Protein AF-A0A840WDI2-F1 (afdb_monomer)

Solvent-accessible surface area (backbone atoms only — not comparable to full-atom values): 4496 Å² total; per-residue (Å²): 121,63,47,58,51,46,35,46,76,70,72,46,43,68,51,73,60,90,76,30,42,35,39,62,34,91,74,31,80,56,74,43,61,34,37,64,63,99,61,32,36,36,29,63,42,94,87,63,49,81,42,77,34,54,61,89,41,33,62,58,44,48,53,52,49,47,40,62,36,48,56,80,60,71,80,84,122

Secondary structure (DSSP, 8-state):
--HHHHHHHTT--EEEETTEEEE--TTSSS-EEEEE-SSEEEEE-TTS-EEEEETT-HHHHHHHHHHHHS-S-----

Foldseek 3Di:
DVLVVLCVVVVFDWDDDVQWIWTDGPLFQDIWTWGDDPFWTWTAFPVRHIDTDGPVCSNVVNVVRSCRGSPPDPPPD

Structure (mmCIF, N/CA/C/O backbone):
data_AF-A0A840WDI2-F1
#
_entry.id   AF-A0A840WDI2-F1
#
loop_
_atom_site.group_PDB
_atom_site.id
_atom_site.type_symbol
_atom_site.label_atom_id
_atom_site.label_alt_id
_atom_site.label_comp_id
_atom_site.label_asym_id
_atom_site.label_entity_id
_atom_site.label_seq_id
_atom_site.pdbx_PDB_ins_code
_atom_site.Cartn_x
_atom_site.Cartn_y
_atom_site.Cartn_z
_atom_site.occupancy
_atom_site.B_iso_or_equiv
_atom_site.auth_seq_id
_atom_site.auth_comp_id
_atom_site.auth_asym_id
_atom_site.auth_atom_id
_atom_site.pdbx_PDB_model_num
ATOM 1 N N . MET A 1 1 ? -1.006 4.963 -11.007 1.00 71.50 1 MET A N 1
ATOM 2 C CA . MET A 1 1 ? -1.411 4.491 -12.349 1.00 71.50 1 MET A CA 1
ATOM 3 C C . MET A 1 1 ? -1.205 2.994 -12.607 1.00 71.50 1 MET A C 1
ATOM 5 O O . MET A 1 1 ? -2.028 2.456 -13.319 1.00 71.50 1 MET A O 1
ATOM 9 N N . ALA A 1 2 ? -0.251 2.275 -12.003 1.00 88.50 2 ALA A N 1
ATOM 10 C CA . ALA A 1 2 ? -0.342 0.799 -11.903 1.00 88.50 2 ALA A CA 1
ATOM 11 C C . ALA A 1 2 ? -0.820 0.367 -10.504 1.00 88.50 2 ALA A C 1
ATOM 13 O O . ALA A 1 2 ? -1.760 -0.406 -10.366 1.00 88.50 2 ALA A O 1
ATOM 14 N N . LEU A 1 3 ? -0.247 0.986 -9.467 1.00 93.38 3 LEU A N 1
ATOM 15 C CA . LEU A 1 3 ? -0.599 0.742 -8.067 1.00 93.38 3 LEU A CA 1
ATOM 16 C C . LEU A 1 3 ? -2.083 0.996 -7.747 1.00 93.38 3 LEU A C 1
ATOM 18 O O . LEU A 1 3 ? -2.747 0.155 -7.162 1.00 93.38 3 LEU A O 1
ATOM 22 N N . GLU A 1 4 ? -2.626 2.134 -8.185 1.00 94.69 4 GLU A N 1
ATOM 23 C CA . GLU A 1 4 ? -4.050 2.460 -8.003 1.00 94.69 4 GLU A CA 1
ATOM 24 C C . GLU A 1 4 ? -4.977 1.411 -8.634 1.00 94.69 4 GLU A C 1
ATOM 26 O O . GLU A 1 4 ? -5.986 1.043 -8.043 1.00 94.69 4 GLU A O 1
ATOM 31 N N . GLN A 1 5 ? -4.619 0.889 -9.812 1.00 94.50 5 GLN A N 1
ATOM 32 C CA . GLN A 1 5 ? -5.402 -0.167 -10.453 1.00 94.50 5 GLN A CA 1
ATOM 33 C C . GLN A 1 5 ? -5.294 -1.488 -9.687 1.00 94.50 5 GLN A C 1
ATOM 35 O O . GLN A 1 5 ? -6.285 -2.200 -9.571 1.00 94.50 5 GLN A O 1
ATOM 40 N N . ALA A 1 6 ? -4.129 -1.791 -9.107 1.00 95.62 6 ALA A N 1
ATOM 41 C CA . ALA A 1 6 ? -3.957 -2.963 -8.253 1.00 95.62 6 ALA A CA 1
ATOM 42 C C . ALA A 1 6 ? -4.826 -2.883 -6.981 1.00 95.62 6 ALA A C 1
ATOM 44 O O . ALA A 1 6 ? -5.458 -3.872 -6.614 1.00 95.62 6 ALA A O 1
ATOM 45 N N . PHE A 1 7 ? -4.944 -1.703 -6.359 1.00 95.94 7 PHE A N 1
ATOM 46 C CA . PHE A 1 7 ? -5.885 -1.484 -5.254 1.00 95.94 7 PHE A CA 1
ATOM 47 C C . PHE A 1 7 ? -7.347 -1.629 -5.693 1.00 95.94 7 PHE A C 1
ATOM 49 O O . PHE A 1 7 ? -8.112 -2.352 -5.056 1.00 95.94 7 PHE A O 1
ATOM 56 N N . LYS A 1 8 ? -7.727 -1.015 -6.821 1.00 94.56 8 LYS A N 1
ATOM 57 C CA . LYS A 1 8 ? -9.086 -1.121 -7.379 1.00 94.56 8 LYS A CA 1
ATOM 58 C C . LYS A 1 8 ? -9.463 -2.555 -7.753 1.00 94.56 8 LYS A C 1
ATOM 60 O O . LYS A 1 8 ? -10.602 -2.955 -7.537 1.00 94.56 8 LYS A O 1
ATOM 65 N N . ALA A 1 9 ? -8.518 -3.355 -8.248 1.00 95.06 9 ALA A N 1
ATOM 66 C CA . ALA A 1 9 ? -8.727 -4.777 -8.524 1.00 95.06 9 ALA A CA 1
ATOM 67 C C . ALA A 1 9 ? -9.021 -5.593 -7.250 1.00 95.06 9 ALA A C 1
ATOM 69 O O . ALA A 1 9 ? -9.697 -6.616 -7.319 1.00 95.06 9 ALA A O 1
ATOM 70 N N . ARG A 1 10 ? -8.561 -5.121 -6.084 1.00 92.31 10 ARG A N 1
ATOM 71 C CA . ARG A 1 10 ? -8.912 -5.646 -4.753 1.00 92.31 10 ARG A CA 1
ATOM 72 C C . ARG A 1 10 ? -10.118 -4.938 -4.126 1.00 92.31 10 ARG A C 1
ATOM 74 O O . ARG A 1 10 ? -10.384 -5.148 -2.951 1.00 92.31 10 ARG A O 1
ATOM 81 N N . GLN A 1 11 ? -10.838 -4.127 -4.905 1.00 94.62 11 GLN A N 1
ATOM 82 C CA . GLN A 1 11 ? -12.015 -3.360 -4.486 1.00 94.62 11 GLN A CA 1
ATOM 83 C C . GLN A 1 11 ? -11.748 -2.376 -3.334 1.00 94.62 11 GLN A C 1
ATOM 85 O O . GLN A 1 11 ? -12.678 -2.010 -2.625 1.00 94.62 11 GLN A O 1
ATOM 90 N N . LEU A 1 12 ? -10.500 -1.921 -3.173 1.00 94.81 12 LEU A N 1
ATOM 91 C CA . LEU A 1 12 ? -10.136 -0.966 -2.127 1.00 94.81 12 LEU A CA 1
ATOM 92 C C . LEU A 1 12 ? -10.353 0.481 -2.574 1.00 94.81 12 LEU A C 1
ATOM 94 O O . LEU A 1 12 ? -10.011 0.868 -3.698 1.00 94.81 12 LEU A O 1
ATOM 98 N N . LEU A 1 13 ? -10.887 1.290 -1.663 1.00 95.69 13 LEU A N 1
ATOM 99 C CA . LEU A 1 13 ? -11.132 2.712 -1.855 1.00 95.69 13 LEU A CA 1
ATOM 100 C C . LEU A 1 13 ? -9.822 3.505 -1.856 1.00 95.69 13 LEU A C 1
ATOM 102 O O . LEU A 1 13 ? -9.057 3.530 -0.888 1.00 95.69 13 LEU A O 1
ATOM 106 N N . THR A 1 14 ? -9.585 4.210 -2.961 1.00 96.25 14 THR A N 1
ATOM 107 C CA . THR A 1 14 ? -8.396 5.042 -3.153 1.00 96.25 14 THR A CA 1
ATOM 108 C C . THR A 1 14 ? -8.740 6.370 -3.797 1.00 96.25 14 THR A C 1
ATOM 110 O O . THR A 1 14 ? -9.632 6.435 -4.644 1.00 96.25 14 THR A O 1
ATOM 113 N N . TYR A 1 15 ? -7.957 7.397 -3.496 1.00 95.38 15 TYR A N 1
ATOM 114 C CA . TYR A 1 15 ? -7.990 8.679 -4.192 1.00 95.38 15 TYR A CA 1
ATOM 115 C C . TYR A 1 15 ? -6.582 9.290 -4.257 1.00 95.38 15 TYR A C 1
ATOM 117 O O . TYR A 1 15 ? -5.634 8.745 -3.694 1.00 95.38 15 TYR A O 1
ATOM 125 N N . ARG A 1 16 ? -6.402 10.391 -4.994 1.00 93.88 16 ARG A N 1
ATOM 126 C CA . ARG A 1 16 ? -5.090 11.038 -5.158 1.00 93.88 16 ARG A CA 1
ATOM 127 C C . ARG A 1 16 ? -5.050 12.414 -4.509 1.00 93.88 16 ARG A C 1
ATOM 129 O O . ARG A 1 16 ? -5.953 13.218 -4.716 1.00 93.88 16 ARG A O 1
ATOM 136 N N . GLU A 1 17 ? -3.943 12.697 -3.832 1.00 94.19 17 GLU A N 1
ATOM 137 C CA . GLU A 1 17 ? -3.563 14.017 -3.322 1.00 94.19 17 GLU A CA 1
ATOM 138 C C . GLU A 1 17 ? -2.207 14.386 -3.954 1.00 94.19 17 GLU A C 1
ATOM 140 O O . GLU A 1 17 ? -1.140 13.984 -3.488 1.00 94.19 17 GLU A O 1
ATOM 145 N N . GLY A 1 18 ? -2.240 15.077 -5.100 1.00 90.06 18 GLY A N 1
ATOM 146 C CA . GLY A 1 18 ? -1.039 15.399 -5.880 1.00 90.06 18 GLY A CA 1
ATOM 147 C C . GLY A 1 18 ? -0.271 14.149 -6.338 1.00 90.06 18 GLY A C 1
ATOM 148 O O . GLY A 1 18 ? -0.767 13.339 -7.135 1.00 90.06 18 GLY A O 1
ATOM 149 N N . ASN A 1 19 ? 0.953 13.986 -5.828 1.00 89.38 19 ASN A N 1
ATOM 150 C CA . ASN A 1 19 ? 1.816 12.841 -6.139 1.00 89.38 19 ASN A CA 1
ATOM 151 C C . ASN A 1 19 ? 1.579 11.624 -5.231 1.00 89.38 19 ASN A C 1
ATOM 153 O O . ASN A 1 19 ? 2.109 10.548 -5.517 1.00 89.38 19 ASN A O 1
ATOM 157 N N . THR A 1 20 ? 0.740 11.762 -4.207 1.00 95.06 20 THR A N 1
ATOM 158 C CA . THR A 1 20 ? 0.422 10.704 -3.248 1.00 95.06 20 THR A CA 1
ATOM 159 C C . THR A 1 20 ? -0.853 9.974 -3.660 1.00 95.06 20 THR A C 1
ATOM 161 O O . THR A 1 20 ? -1.865 10.588 -4.006 1.00 95.06 20 THR A O 1
ATOM 164 N N . LEU A 1 21 ? -0.807 8.643 -3.638 1.00 96.50 21 LEU A N 1
ATOM 165 C CA . LE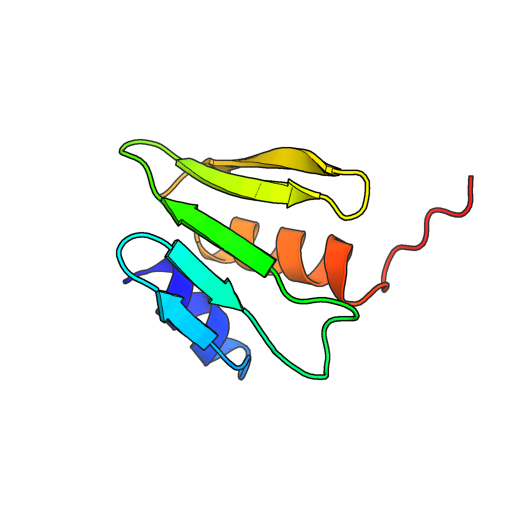U A 1 21 ? -1.992 7.797 -3.674 1.00 96.50 21 LEU A CA 1
ATOM 166 C C . LEU A 1 21 ? -2.421 7.527 -2.233 1.00 96.50 21 LEU A C 1
ATOM 168 O O . LEU A 1 21 ? -1.663 6.935 -1.471 1.00 96.50 21 LEU A O 1
ATOM 172 N N . VAL A 1 22 ? -3.631 7.943 -1.883 1.00 97.06 22 VAL A N 1
ATOM 173 C CA . VAL A 1 22 ? -4.215 7.695 -0.569 1.00 97.06 22 VAL A CA 1
ATOM 174 C C . VAL A 1 22 ? -5.120 6.474 -0.654 1.00 97.06 22 VAL A C 1
ATOM 176 O O . VAL A 1 22 ? -6.027 6.422 -1.488 1.00 97.06 22 VAL A O 1
ATOM 179 N N . VAL A 1 23 ? -4.878 5.498 0.216 1.00 96.56 23 VAL A N 1
ATOM 180 C CA . VAL A 1 23 ? -5.721 4.315 0.408 1.00 96.56 23 VAL A CA 1
ATOM 181 C C . VAL A 1 23 ? -6.482 4.516 1.709 1.00 96.56 23 VAL A C 1
ATOM 183 O O . VAL A 1 23 ? -5.889 4.549 2.787 1.00 96.56 23 VAL A O 1
ATOM 186 N N . ASN A 1 24 ? -7.791 4.710 1.604 1.00 95.31 24 ASN A N 1
ATOM 187 C CA . ASN A 1 24 ? -8.648 5.012 2.743 1.00 95.31 24 ASN A CA 1
ATOM 188 C C . ASN A 1 24 ? -9.907 4.161 2.649 1.00 95.31 24 ASN A C 1
ATOM 190 O O . ASN A 1 24 ? -10.962 4.618 2.208 1.00 95.31 24 ASN A O 1
ATOM 194 N N . ASP A 1 25 ? -9.744 2.897 3.012 1.00 94.75 25 ASP A N 1
ATOM 195 C CA . ASP A 1 25 ? -10.786 1.888 2.951 1.00 94.75 25 ASP A CA 1
ATOM 196 C C . ASP A 1 25 ? -11.151 1.427 4.371 1.00 94.75 25 ASP A C 1
ATOM 198 O O . ASP A 1 25 ? -10.229 1.197 5.155 1.00 94.75 25 ASP A O 1
ATOM 202 N N . PRO A 1 26 ? -12.444 1.252 4.714 1.00 91.56 26 PRO A N 1
ATOM 203 C CA . PRO A 1 26 ? -12.874 0.736 6.018 1.00 91.56 26 PRO A CA 1
ATOM 204 C C . PRO A 1 26 ? -12.274 -0.622 6.405 1.00 91.56 26 PRO A C 1
ATOM 206 O O . PRO A 1 26 ? -12.229 -0.960 7.585 1.00 91.56 26 PRO A O 1
ATOM 209 N N . TYR A 1 27 ? -11.835 -1.413 5.425 1.00 90.62 27 TYR A N 1
ATOM 210 C CA . TYR A 1 27 ? -11.134 -2.671 5.652 1.00 90.62 27 TYR A CA 1
ATOM 211 C C . TYR A 1 27 ? -9.737 -2.482 6.268 1.00 90.62 27 TYR A C 1
ATOM 213 O O . TYR A 1 27 ? -9.224 -3.374 6.947 1.00 90.62 27 TYR A O 1
ATOM 221 N N . LEU A 1 28 ? -9.107 -1.326 6.051 1.00 91.75 28 LEU A N 1
ATOM 222 C CA . LEU A 1 28 ? -7.833 -0.969 6.664 1.00 91.75 28 LEU A CA 1
ATOM 223 C C . LEU A 1 28 ? -8.090 -0.223 7.977 1.00 91.75 28 LEU A C 1
ATOM 225 O O . LEU A 1 28 ? -8.944 0.655 8.058 1.00 91.75 28 LEU A O 1
ATOM 229 N N . ARG A 1 29 ? -7.313 -0.528 9.021 1.00 90.75 29 ARG A N 1
ATOM 230 C CA . ARG A 1 29 ? -7.465 0.106 10.345 1.00 90.75 29 ARG A CA 1
ATOM 231 C C . ARG A 1 29 ? -7.091 1.590 10.355 1.00 90.75 29 ARG A C 1
ATOM 233 O O . ARG A 1 29 ? -7.456 2.305 11.282 1.00 90.75 29 ARG A O 1
ATOM 240 N N . GLN A 1 30 ? -6.335 2.037 9.357 1.00 91.81 30 GLN A N 1
ATOM 241 C CA . GLN A 1 30 ? -5.901 3.420 9.208 1.00 91.81 30 GLN A CA 1
ATOM 242 C C . GLN A 1 30 ? -5.616 3.738 7.733 1.00 91.81 30 GLN A C 1
ATOM 244 O O . GLN A 1 30 ? -5.304 2.843 6.942 1.00 91.81 30 GLN A O 1
ATOM 249 N N . ARG A 1 31 ? -5.700 5.028 7.389 1.00 94.38 31 ARG A N 1
ATOM 250 C CA . ARG A 1 31 ? -5.331 5.584 6.079 1.00 94.38 31 ARG A CA 1
ATOM 251 C C . ARG A 1 31 ? -3.864 5.271 5.748 1.00 94.38 31 ARG A C 1
ATOM 253 O O . ARG A 1 31 ? -3.008 5.315 6.632 1.00 94.38 31 ARG A O 1
ATOM 260 N N . VAL A 1 32 ? -3.576 5.006 4.472 1.00 96.44 32 VAL A N 1
ATOM 261 C CA . VAL A 1 32 ? -2.213 4.769 3.965 1.00 96.44 32 VAL A CA 1
ATOM 262 C C . VAL A 1 32 ? -1.871 5.757 2.865 1.00 96.44 32 VAL A C 1
ATOM 264 O O . VAL A 1 32 ? -2.571 5.837 1.855 1.00 96.44 32 VAL A O 1
ATOM 267 N N . ASP A 1 33 ? -0.751 6.448 3.037 1.00 97.12 33 ASP A N 1
ATOM 268 C CA . ASP A 1 33 ? -0.240 7.417 2.075 1.00 97.12 33 ASP A CA 1
ATOM 269 C C . A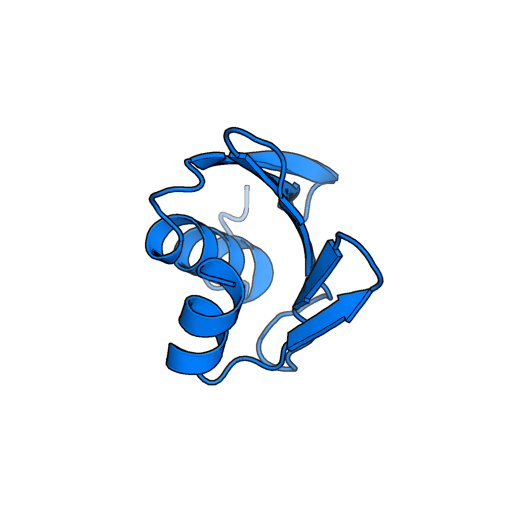SP A 1 33 ? 0.924 6.795 1.317 1.00 97.12 33 ASP A C 1
ATOM 271 O O . ASP A 1 33 ? 2.004 6.587 1.872 1.00 97.12 33 ASP A O 1
ATOM 275 N N . VAL A 1 34 ? 0.697 6.486 0.041 1.00 97.12 34 VAL A N 1
ATOM 276 C CA . VAL A 1 34 ? 1.707 5.871 -0.817 1.00 97.12 34 VAL A CA 1
ATOM 277 C C . VAL A 1 34 ? 2.248 6.901 -1.793 1.00 97.12 34 VAL A C 1
ATOM 279 O O . VAL A 1 34 ? 1.552 7.376 -2.695 1.00 97.12 34 VAL A O 1
ATOM 282 N N . THR A 1 35 ? 3.523 7.227 -1.638 1.00 95.75 35 THR A N 1
ATOM 283 C CA . THR A 1 35 ? 4.266 8.039 -2.601 1.00 95.75 35 THR A CA 1
ATOM 284 C C . THR A 1 35 ? 4.944 7.134 -3.622 1.00 95.75 35 THR A C 1
ATOM 286 O O . THR A 1 35 ? 5.332 6.006 -3.327 1.00 95.75 35 THR A O 1
ATOM 289 N N . CYS A 1 36 ? 5.054 7.610 -4.858 1.00 90.56 36 CYS A N 1
ATOM 290 C CA . CYS A 1 36 ? 5.762 6.908 -5.921 1.00 90.56 36 CYS A CA 1
ATOM 291 C C . CYS A 1 36 ? 6.918 7.790 -6.376 1.00 90.56 36 CYS A C 1
ATOM 293 O O . CYS A 1 36 ? 6.683 8.913 -6.824 1.00 90.56 36 CYS A O 1
ATOM 295 N N . ASN A 1 37 ? 8.142 7.283 -6.274 1.00 87.50 37 ASN A N 1
ATOM 296 C CA . ASN A 1 37 ? 9.307 7.906 -6.893 1.00 87.50 37 ASN A CA 1
ATOM 297 C C . ASN A 1 37 ? 9.708 7.126 -8.158 1.00 87.50 37 ASN A C 1
ATOM 299 O O . ASN A 1 37 ? 8.941 6.303 -8.668 1.00 87.50 37 ASN A O 1
ATOM 303 N N . GLU A 1 38 ? 10.885 7.420 -8.708 1.00 87.81 38 GLU A N 1
ATOM 304 C CA . GLU A 1 38 ? 11.340 6.816 -9.962 1.00 87.81 38 GLU A CA 1
ATOM 305 C C . GLU A 1 38 ? 11.594 5.308 -9.876 1.00 87.81 38 GLU A C 1
ATOM 307 O O . GLU A 1 38 ? 11.513 4.652 -10.912 1.00 87.81 38 GLU A O 1
ATOM 312 N N . ALA A 1 39 ? 11.827 4.753 -8.685 1.00 92.00 39 ALA A N 1
ATOM 313 C CA . ALA A 1 39 ? 12.188 3.347 -8.490 1.00 92.00 39 ALA A CA 1
ATOM 314 C C . ALA A 1 39 ? 11.235 2.582 -7.550 1.00 92.00 39 ALA A C 1
ATOM 316 O O . ALA A 1 39 ? 11.080 1.371 -7.681 1.00 92.00 3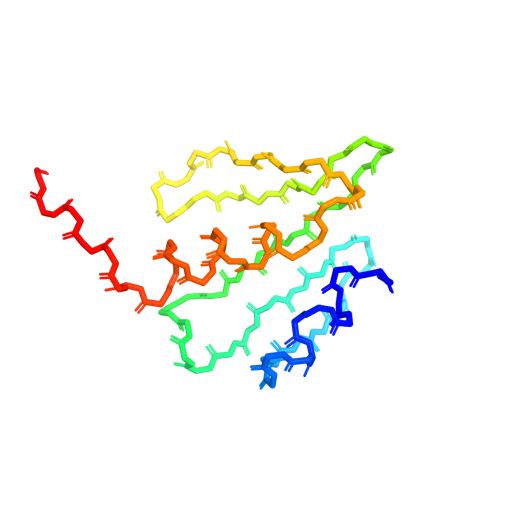9 ALA A O 1
ATOM 317 N N . TRP A 1 40 ? 10.548 3.275 -6.642 1.00 95.56 40 TRP A N 1
ATOM 318 C CA . TRP A 1 40 ? 9.882 2.670 -5.493 1.00 95.56 40 TRP A CA 1
ATOM 319 C C . TRP A 1 40 ? 8.478 3.230 -5.255 1.00 95.56 40 TRP A C 1
ATOM 321 O O . TRP A 1 40 ? 8.207 4.423 -5.441 1.00 95.56 40 TRP A O 1
ATOM 331 N N . PHE A 1 41 ? 7.605 2.358 -4.759 1.00 95.94 41 PHE A N 1
ATOM 332 C CA . PHE A 1 41 ? 6.460 2.726 -3.937 1.00 95.94 41 PHE A CA 1
ATOM 333 C C . PHE A 1 41 ? 6.907 2.828 -2.483 1.00 95.94 41 PHE A C 1
ATOM 335 O O . PHE A 1 41 ? 7.541 1.902 -1.978 1.00 95.94 41 PHE A O 1
ATOM 342 N N . CYS A 1 42 ? 6.558 3.928 -1.820 1.00 96.75 42 CYS A N 1
ATOM 343 C CA . CYS A 1 42 ? 6.983 4.224 -0.457 1.00 96.75 42 CYS A CA 1
ATOM 344 C C . CYS A 1 42 ? 5.784 4.594 0.418 1.00 96.75 42 CYS A C 1
ATOM 346 O O . CYS A 1 42 ? 4.993 5.461 0.040 1.00 96.75 42 CYS A O 1
ATOM 348 N N . TRP A 1 43 ? 5.683 3.993 1.600 1.00 96.75 43 TRP A N 1
ATOM 349 C CA . TRP A 1 43 ? 4.680 4.327 2.618 1.00 96.75 43 TRP A CA 1
ATOM 350 C C . TRP A 1 43 ? 5.273 4.112 4.021 1.00 96.75 43 TRP A C 1
ATOM 352 O O . TRP A 1 43 ? 6.212 3.325 4.162 1.00 96.75 43 TRP A O 1
ATOM 362 N N . PRO A 1 44 ? 4.795 4.806 5.068 1.00 95.50 44 PRO A N 1
ATOM 363 C CA . PRO A 1 44 ? 5.136 4.437 6.442 1.00 95.50 44 PRO A CA 1
ATOM 364 C C . PRO A 1 44 ? 4.492 3.089 6.780 1.00 95.50 44 PRO A C 1
ATOM 366 O O . PRO A 1 44 ? 3.444 2.778 6.244 1.00 95.50 44 PRO A O 1
ATOM 369 N N . SER 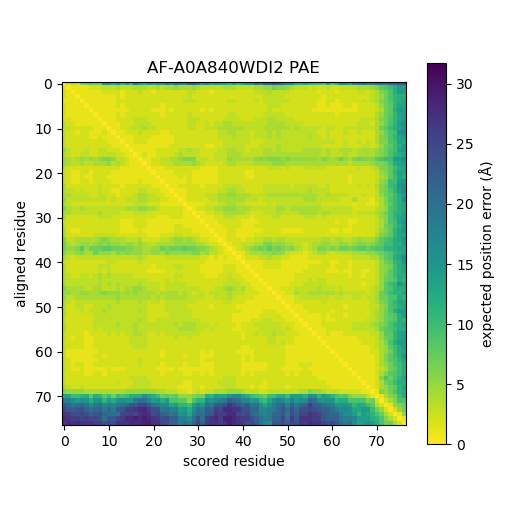A 1 45 ? 5.076 2.289 7.662 1.00 92.75 45 SER A N 1
ATOM 370 C CA . SER A 1 45 ? 4.419 1.140 8.285 1.00 92.75 45 SER A CA 1
ATOM 371 C C . SER A 1 45 ? 3.488 1.618 9.405 1.00 92.75 45 SER A C 1
ATOM 373 O O . SER A 1 45 ? 3.562 2.783 9.810 1.00 92.75 45 SER A O 1
ATOM 375 N N . PRO A 1 46 ? 2.663 0.740 10.002 1.00 90.12 46 PRO A N 1
ATOM 376 C CA . PRO A 1 46 ? 1.887 1.111 11.181 1.00 90.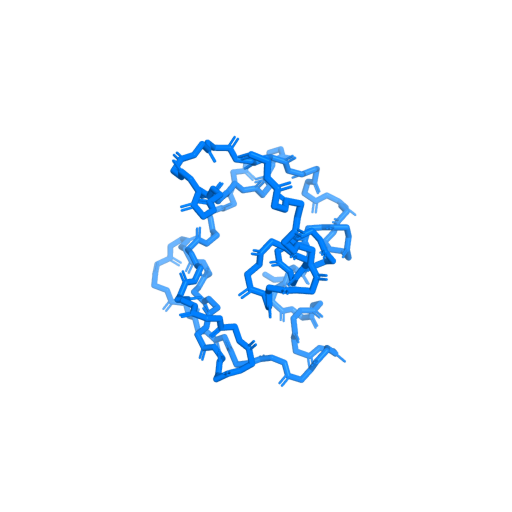12 46 PRO A CA 1
ATOM 377 C C . PRO A 1 46 ? 2.736 1.575 12.373 1.00 90.12 46 PRO A C 1
ATOM 379 O O . PRO A 1 46 ? 2.255 2.357 13.184 1.00 90.12 46 PRO A O 1
ATOM 382 N N . ALA A 1 47 ? 4.002 1.148 12.449 1.00 89.81 47 ALA A N 1
ATOM 383 C CA . ALA A 1 47 ? 4.970 1.596 13.453 1.00 89.81 47 ALA A CA 1
ATOM 384 C C . ALA A 1 47 ? 5.724 2.885 13.053 1.00 89.81 47 ALA A C 1
ATOM 386 O O . ALA A 1 47 ? 6.582 3.353 13.795 1.00 89.81 47 ALA A O 1
ATOM 387 N N . GLY A 1 48 ? 5.433 3.458 11.880 1.00 89.06 48 GLY A N 1
ATOM 388 C CA . GLY A 1 48 ? 6.069 4.672 11.360 1.00 89.06 48 GLY A CA 1
ATOM 389 C C . GLY A 1 48 ? 7.359 4.442 10.565 1.00 89.06 48 GLY A C 1
ATOM 390 O O . GLY A 1 48 ? 7.945 5.401 10.067 1.00 89.06 48 GLY A O 1
ATOM 391 N N . GLU A 1 49 ? 7.804 3.195 10.399 1.00 93.31 49 GLU A N 1
ATOM 392 C CA . GLU A 1 49 ? 9.009 2.883 9.622 1.00 93.31 49 GLU A CA 1
ATOM 393 C C . GLU A 1 49 ? 8.739 2.97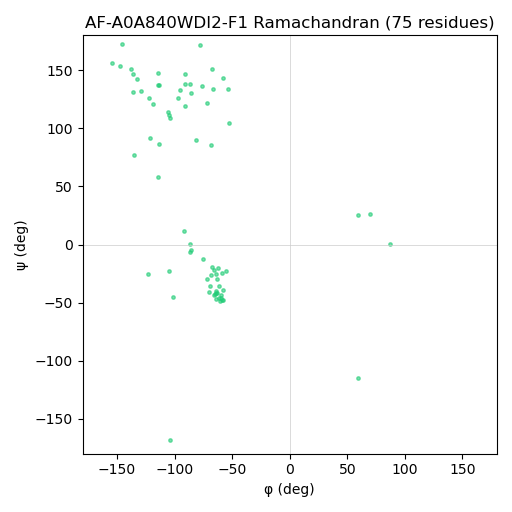8 8.117 1.00 93.31 49 GLU A C 1
ATOM 395 O O . GLU A 1 49 ? 7.752 2.413 7.651 1.00 93.31 49 GLU A O 1
ATOM 400 N N . PRO A 1 50 ? 9.616 3.584 7.307 1.00 94.88 50 PRO A N 1
ATOM 401 C CA . PRO A 1 50 ? 9.410 3.614 5.867 1.00 94.88 50 PRO A CA 1
ATOM 402 C C . PRO A 1 50 ? 9.527 2.207 5.258 1.00 94.88 50 PRO A C 1
ATOM 404 O O . PRO A 1 50 ? 10.461 1.454 5.544 1.00 94.88 50 PRO A O 1
ATOM 407 N N . LYS A 1 51 ? 8.578 1.856 4.391 1.00 96.06 51 LYS A N 1
ATOM 408 C CA . LYS A 1 51 ? 8.560 0.631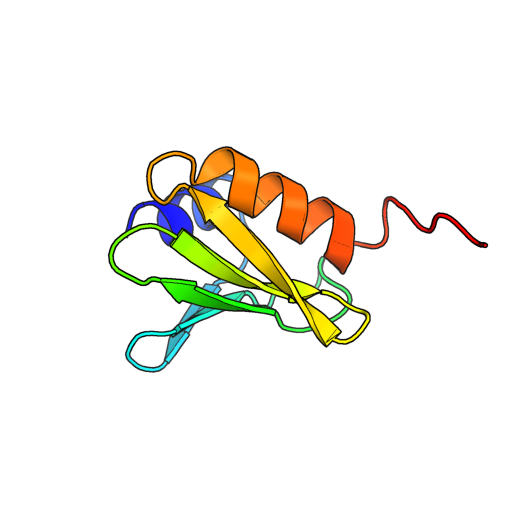 3.584 1.00 96.06 51 LYS A CA 1
ATOM 409 C C . LYS A 1 51 ? 8.689 0.986 2.111 1.00 96.06 51 LYS A C 1
ATOM 411 O O . LYS A 1 51 ? 8.215 2.035 1.678 1.00 96.06 51 LYS A O 1
ATOM 416 N N . PHE A 1 52 ? 9.343 0.097 1.367 1.00 96.50 52 PHE A N 1
ATOM 417 C CA . PHE A 1 52 ? 9.688 0.285 -0.036 1.00 96.50 52 PHE A CA 1
ATOM 418 C C . PHE A 1 52 ? 9.391 -0.995 -0.809 1.00 96.50 52 PHE A C 1
ATOM 420 O O . PHE A 1 52 ? 9.814 -2.073 -0.394 1.00 96.50 52 PHE A O 1
ATOM 427 N N . VAL A 1 53 ? 8.704 -0.871 -1.941 1.00 96.88 53 VAL A N 1
ATOM 428 C CA . VAL A 1 53 ? 8.526 -1.960 -2.911 1.00 96.88 53 VAL A CA 1
ATOM 429 C C . VAL A 1 53 ? 8.813 -1.437 -4.305 1.00 96.88 53 VAL A C 1
ATOM 431 O O . VAL A 1 53 ? 8.511 -0.286 -4.617 1.00 96.88 53 VAL A O 1
ATOM 434 N N . ASP A 1 54 ? 9.435 -2.274 -5.130 1.00 95.25 54 ASP A N 1
ATOM 435 C CA . ASP A 1 54 ? 9.775 -1.943 -6.511 1.00 95.25 54 ASP A CA 1
ATOM 436 C C . ASP A 1 54 ? 8.533 -1.464 -7.286 1.00 95.25 54 ASP A C 1
ATOM 438 O O . ASP A 1 54 ? 7.456 -2.069 -7.220 1.00 95.25 54 ASP A O 1
ATOM 442 N N . ARG A 1 55 ? 8.667 -0.363 -8.036 1.00 92.94 55 ARG A N 1
ATOM 443 C CA . ARG A 1 55 ? 7.546 0.248 -8.772 1.00 92.94 55 ARG A CA 1
ATOM 444 C C . ARG A 1 55 ? 6.926 -0.656 -9.845 1.00 92.94 55 ARG A C 1
ATOM 446 O O . ARG A 1 55 ? 5.805 -0.401 -10.292 1.00 92.94 55 ARG A O 1
ATOM 453 N N . HIS A 1 56 ? 7.656 -1.669 -10.301 1.00 94.38 56 HIS A N 1
ATOM 454 C CA . HIS A 1 56 ? 7.210 -2.662 -11.273 1.00 94.38 56 HIS A CA 1
ATOM 455 C C . HIS A 1 56 ? 6.461 -3.829 -10.616 1.00 94.38 56 HIS A C 1
ATOM 457 O O . HIS A 1 56 ? 5.857 -4.631 -11.328 1.00 94.38 56 HIS A O 1
ATOM 463 N N . SER A 1 57 ? 6.397 -3.863 -9.280 1.00 95.00 57 SER A N 1
ATOM 464 C CA . SER A 1 57 ? 5.703 -4.879 -8.481 1.00 95.00 57 SER A CA 1
ATOM 465 C C . SER A 1 57 ? 4.508 -4.300 -7.701 1.00 95.00 57 SER A C 1
ATOM 467 O O . SER A 1 57 ? 4.443 -4.417 -6.476 1.00 95.00 57 SER A O 1
ATOM 469 N N . PRO A 1 58 ? 3.504 -3.689 -8.366 1.00 95.25 58 PRO A N 1
ATOM 470 C CA . PRO A 1 58 ? 2.375 -3.058 -7.677 1.00 95.25 58 PRO A CA 1
ATOM 471 C C . PRO A 1 58 ? 1.527 -4.050 -6.870 1.00 95.25 58 PRO A C 1
ATOM 473 O O . PRO A 1 58 ? 0.953 -3.661 -5.859 1.00 95.25 58 PRO A O 1
ATOM 476 N N . GLY A 1 59 ? 1.452 -5.318 -7.291 1.00 95.94 59 GLY A N 1
ATOM 477 C CA . GLY A 1 59 ? 0.733 -6.360 -6.551 1.00 95.94 59 GLY A CA 1
ATOM 478 C C . GLY A 1 59 ? 1.367 -6.661 -5.192 1.00 95.94 59 GLY A C 1
ATOM 479 O O . GLY A 1 59 ? 0.653 -6.727 -4.196 1.00 95.94 59 GLY A O 1
ATOM 480 N N . ASP A 1 60 ? 2.699 -6.748 -5.140 1.00 95.81 60 ASP A N 1
ATOM 481 C CA . ASP A 1 60 ? 3.440 -6.964 -3.891 1.00 95.81 60 ASP A CA 1
ATOM 482 C C . ASP A 1 60 ? 3.255 -5.783 -2.928 1.00 95.81 60 ASP A C 1
ATOM 484 O O . ASP A 1 60 ? 2.960 -5.975 -1.751 1.00 95.81 60 ASP A O 1
ATOM 488 N N . ALA A 1 61 ? 3.295 -4.549 -3.441 1.00 95.75 61 ALA A N 1
ATOM 489 C CA . ALA A 1 61 ? 3.030 -3.363 -2.628 1.00 95.75 61 ALA A CA 1
ATOM 490 C C . ALA A 1 61 ? 1.621 -3.393 -2.007 1.00 95.75 61 ALA A C 1
ATOM 492 O O . ALA A 1 61 ? 1.470 -3.153 -0.810 1.00 95.75 61 ALA A O 1
ATOM 493 N N . VAL A 1 62 ? 0.591 -3.731 -2.795 1.00 95.50 62 VAL A N 1
ATOM 494 C CA . VAL A 1 62 ? -0.790 -3.862 -2.298 1.00 95.50 62 VAL A CA 1
ATOM 495 C C . VAL A 1 62 ? -0.897 -4.960 -1.242 1.00 95.50 62 VAL A C 1
ATOM 497 O O . VAL A 1 62 ? -1.495 -4.733 -0.191 1.00 95.50 62 VAL A O 1
ATOM 500 N N . ASP A 1 63 ? -0.312 -6.132 -1.488 1.00 94.81 63 ASP A N 1
ATOM 501 C CA . ASP A 1 63 ? -0.362 -7.257 -0.553 1.00 94.81 63 ASP A CA 1
ATOM 502 C C . ASP A 1 63 ? 0.332 -6.924 0.773 1.00 94.81 63 ASP A C 1
ATOM 504 O O . ASP A 1 63 ? -0.209 -7.224 1.840 1.00 94.81 63 ASP A O 1
ATOM 508 N N . GLN A 1 64 ? 1.488 -6.259 0.734 1.00 95.12 64 GLN A N 1
ATOM 509 C CA . GLN A 1 64 ? 2.185 -5.818 1.942 1.00 95.12 64 GLN A CA 1
ATOM 510 C C . GLN A 1 64 ? 1.397 -4.754 2.708 1.00 95.12 64 GLN A C 1
ATOM 512 O O . GLN A 1 64 ? 1.267 -4.865 3.929 1.00 95.12 64 GLN A O 1
ATOM 517 N N . ILE A 1 65 ? 0.824 -3.767 2.013 1.00 94.69 65 ILE A N 1
ATOM 518 C CA . ILE A 1 65 ? -0.016 -2.735 2.633 1.00 94.69 65 ILE A CA 1
ATOM 519 C C . ILE A 1 65 ? -1.234 -3.375 3.302 1.00 94.69 65 ILE A C 1
ATOM 521 O O . ILE A 1 65 ? -1.489 -3.116 4.474 1.00 94.69 65 ILE A O 1
ATOM 525 N N . ILE A 1 66 ? -1.949 -4.269 2.613 1.00 93.62 66 ILE A N 1
ATOM 526 C CA . ILE A 1 66 ? -3.092 -4.983 3.194 1.00 93.62 66 ILE A CA 1
ATOM 527 C C . ILE A 1 66 ? -2.664 -5.774 4.433 1.00 93.62 66 ILE A C 1
ATOM 529 O O . ILE A 1 66 ? -3.313 -5.668 5.470 1.00 93.62 66 ILE A O 1
ATOM 533 N N . ARG A 1 67 ? -1.567 -6.537 4.368 1.00 91.50 67 ARG A N 1
ATOM 534 C CA . ARG A 1 67 ? -1.093 -7.335 5.513 1.00 91.50 67 ARG A CA 1
ATOM 535 C C . ARG A 1 67 ? -0.780 -6.467 6.730 1.00 91.50 67 ARG A C 1
ATOM 537 O O . ARG A 1 67 ? -1.182 -6.820 7.836 1.00 91.50 67 ARG A O 1
ATOM 544 N N . GLN A 1 68 ? -0.109 -5.337 6.514 1.00 91.88 68 GLN A N 1
ATOM 545 C CA . GLN A 1 68 ? 0.276 -4.396 7.566 1.00 91.88 68 GLN A CA 1
ATOM 546 C C . GLN A 1 68 ? -0.934 -3.652 8.157 1.00 91.88 68 GLN A C 1
ATOM 548 O O . GLN A 1 68 ? -1.003 -3.465 9.367 1.00 91.88 68 GLN A O 1
ATOM 553 N N . TYR A 1 69 ? -1.894 -3.236 7.325 1.00 92.62 69 TYR A N 1
ATOM 554 C CA . TYR A 1 69 ? -2.941 -2.283 7.717 1.00 92.62 69 TYR A CA 1
ATOM 555 C C . TYR A 1 69 ? -4.323 -2.901 7.964 1.00 92.62 69 TYR A C 1
ATOM 557 O O . TYR A 1 69 ? -5.105 -2.328 8.721 1.00 92.62 69 TYR A O 1
ATOM 565 N N . ALA A 1 70 ? -4.636 -4.071 7.400 1.00 88.25 70 ALA A N 1
ATOM 566 C CA . ALA A 1 70 ? -5.866 -4.808 7.725 1.00 88.25 70 ALA A CA 1
ATOM 567 C C . ALA A 1 70 ? -5.779 -5.512 9.094 1.00 88.25 70 ALA A C 1
ATOM 569 O O . ALA A 1 70 ? -6.781 -5.975 9.636 1.00 88.25 70 ALA A O 1
ATOM 570 N N . GLY A 1 71 ? -4.576 -5.599 9.678 1.00 68.56 71 GLY A N 1
ATOM 571 C CA . GLY A 1 71 ? -4.352 -6.250 10.968 1.00 68.56 71 GLY A CA 1
ATOM 572 C C . GLY A 1 71 ? -4.51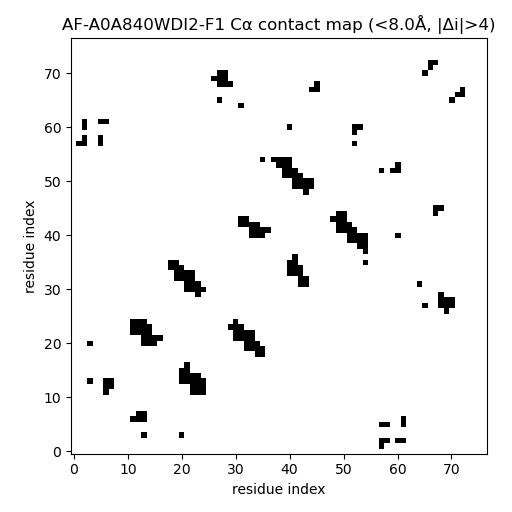6 -7.771 10.933 1.00 68.56 71 GLY A C 1
ATOM 573 O O . GLY A 1 71 ? -4.841 -8.362 11.960 1.00 68.56 71 GLY A O 1
ATOM 574 N N . ILE A 1 72 ? -4.306 -8.390 9.761 1.00 64.12 72 ILE A N 1
ATOM 575 C CA . ILE A 1 72 ? -4.305 -9.855 9.582 1.00 64.12 72 ILE A CA 1
ATOM 576 C C . ILE A 1 72 ? -3.053 -10.484 10.210 1.00 64.12 72 ILE A C 1
ATOM 578 O O . ILE A 1 72 ? -3.113 -11.610 10.691 1.00 64.12 72 ILE A O 1
ATOM 582 N N . TYR A 1 73 ? -1.941 -9.749 10.262 1.00 53.00 73 TYR A N 1
ATOM 583 C CA . TYR A 1 73 ? -0.753 -10.129 11.021 1.00 53.00 73 TYR A CA 1
ATOM 584 C C . TYR A 1 73 ? -0.547 -9.133 12.164 1.00 53.00 73 TYR A C 1
ATOM 586 O O . TYR A 1 73 ? 0.164 -8.142 12.027 1.00 53.00 73 TYR A O 1
ATOM 594 N N . MET A 1 74 ? -1.194 -9.392 13.302 1.00 47.22 74 MET A N 1
ATOM 595 C CA . M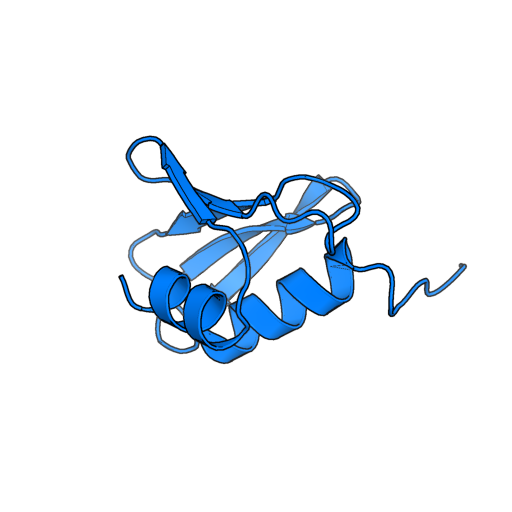ET A 1 74 ? -0.610 -9.012 14.585 1.00 47.22 74 MET A CA 1
ATOM 596 C C . MET A 1 74 ? 0.386 -10.125 14.919 1.00 47.22 74 MET A C 1
ATOM 598 O O . MET A 1 74 ? 0.006 -11.134 15.506 1.00 47.22 74 MET A O 1
ATOM 602 N N . GLU A 1 75 ? 1.648 -9.994 14.496 1.00 46.31 75 GLU A N 1
ATOM 603 C CA . GLU A 1 75 ? 2.712 -10.578 15.320 1.00 46.31 75 GLU A CA 1
ATOM 604 C C . GLU A 1 75 ? 2.735 -9.734 16.593 1.00 46.31 75 GLU A C 1
ATOM 606 O O . GLU A 1 75 ? 3.398 -8.706 16.682 1.00 46.31 75 GLU A O 1
ATOM 611 N N . ASP A 1 76 ? 1.867 -10.138 17.518 1.00 40.28 76 ASP A N 1
ATOM 612 C CA . ASP A 1 76 ? 1.906 -9.807 18.931 1.00 40.28 76 ASP A CA 1
ATOM 613 C C . ASP A 1 76 ? 3.314 -10.182 19.413 1.00 40.28 76 ASP A C 1
ATOM 615 O O . ASP A 1 76 ? 3.660 -11.367 19.487 1.00 40.28 76 ASP A O 1
ATOM 619 N N . ARG A 1 77 ? 4.178 -9.190 19.622 1.00 39.75 77 ARG A N 1
ATOM 620 C CA . ARG A 1 77 ? 5.479 -9.414 20.241 1.00 39.75 77 ARG A CA 1
ATOM 621 C C . ARG A 1 77 ? 5.841 -8.288 21.186 1.00 39.75 77 ARG A C 1
ATOM 623 O O . ARG A 1 77 ? 5.631 -7.114 20.810 1.00 39.75 77 ARG A O 1
#

Organism: NCBI:txid179819

Mean predicted aligned error: 4.4 Å

pLDDT: mean 89.72, std 13.02, range [39.75, 97.12]

Nearest PDB structures (foldseek):
  5kz5-assembly1_B  TM=6.357E-01  e=2.066E-01  Homo sapiens
  6vu7-assembly1_D  TM=7.005E-01  e=1.422E+00  Escherichia coli 55989
  3u9t-assembly1_A  TM=4.867E-01  e=9.785E+00  Pseudomonas aeruginosa

Radius of gyration: 11.63 Å; Cα contacts (8 Å, |Δi|>4): 114; chains: 1; bounding box: 25×26×33 Å

Sequence (77 aa):
MALEQAFKARQLLTYREGNTLVVNDPYLRQRVDVTCNEAWFCWPSPAGEPKFVDRHSPGDAVDQIIRQYAGIYMEDR